Protein AF-A0A7Y7M8L1-F1 (afdb_monomer_lite)

Foldseek 3Di:
DDDDPDPVSVVLVVVLVVVLVVLLVCLVVLDKDKDWDQSVDQDEPPDPSVVSSVVSHHKDWPQHPHWDPELNIDGDRTTIMIGHCNVVFFDPPFWDWAYDPNPDVVVVVVDDSGTDIDTGGDDD

InterPro domains:
  IPR005135 Endonuclease/exonuclease/phosphatase [PF03372] (4-114)
  IPR036691 Endonuclease/exonuclease/phosphatase superfamily [G3DSA:3.60.10.10] (3-124)
  IPR036691 Endonuclease/exonuclease/phosphatase superfamily [SSF56219] (12-122)

Organism: NCBI:txid1216886

Radius of gyration: 15.9 Å; chains: 1; bounding box: 41×31×44 Å

Secondary structure (DSSP, 8-state):
-----SHHHHHHHHHHHHHHHHHHHHHHHT--EEEEEE-SS---TT-HHHHHHHHHS-EEETTTT-EE-GGG-EE--EEEEEEGGGGGGBPTT--EE----TT-HHHHTTS-SSPPEE--B---

Structure (mmCIF, N/CA/C/O backbone):
data_AF-A0A7Y7M8L1-F1
#
_entry.id   AF-A0A7Y7M8L1-F1
#
loop_
_atom_site.group_PDB
_atom_site.id
_atom_site.type_symbol
_atom_site.label_atom_id
_atom_site.label_alt_id
_atom_site.label_comp_id
_atom_site.label_asym_id
_atom_site.label_entity_id
_atom_site.label_seq_id
_atom_site.pdbx_PDB_ins_code
_atom_site.Cartn_x
_atom_site.Cartn_y
_atom_site.Cartn_z
_atom_site.occupancy
_atom_site.B_iso_or_equiv
_atom_site.auth_seq_id
_atom_site.auth_comp_id
_atom_site.auth_asym_id
_atom_site.auth_atom_id
_atom_site.pdbx_PDB_model_num
ATOM 1 N N . PRO A 1 1 ? 12.918 7.344 11.470 1.00 52.69 1 PRO A N 1
ATOM 2 C CA . PRO A 1 1 ? 14.024 7.210 10.483 1.00 52.69 1 PRO A CA 1
ATOM 3 C C . PRO A 1 1 ? 14.995 8.405 10.559 1.00 52.69 1 PRO A C 1
ATOM 5 O O . PRO A 1 1 ? 14.520 9.525 10.736 1.00 52.69 1 PRO A O 1
ATOM 8 N N . PRO A 1 2 ? 16.322 8.195 10.461 1.00 57.44 2 PRO A N 1
ATOM 9 C CA . PRO A 1 2 ? 17.292 9.293 10.428 1.00 57.44 2 PRO A CA 1
ATOM 10 C C . PRO A 1 2 ? 17.083 10.185 9.192 1.00 57.44 2 PRO A C 1
ATOM 12 O O . PRO A 1 2 ? 16.559 9.739 8.169 1.00 57.44 2 PRO A O 1
ATOM 15 N N . ALA A 1 3 ? 17.456 11.461 9.300 1.00 63.41 3 ALA A N 1
ATOM 16 C CA . ALA A 1 3 ? 17.255 12.443 8.240 1.00 63.41 3 ALA A CA 1
ATOM 17 C C . ALA A 1 3 ? 18.265 12.235 7.099 1.00 63.41 3 ALA A C 1
ATOM 19 O O . ALA A 1 3 ? 19.397 12.705 7.163 1.00 63.41 3 ALA A O 1
ATOM 20 N N . ASP A 1 4 ? 17.841 11.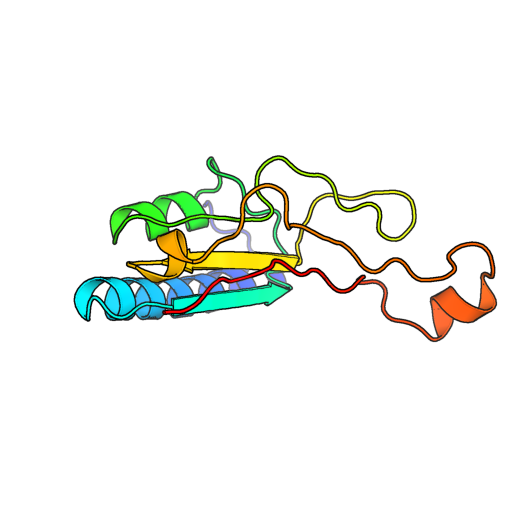542 6.044 1.00 73.38 4 ASP A N 1
ATOM 21 C CA . ASP A 1 4 ? 18.592 11.461 4.793 1.00 73.38 4 ASP A CA 1
ATOM 22 C C . ASP A 1 4 ? 18.469 12.791 4.016 1.00 73.38 4 ASP A C 1
ATOM 24 O O . ASP A 1 4 ? 17.347 13.269 3.788 1.00 73.38 4 ASP A O 1
ATOM 28 N N . PRO A 1 5 ? 19.589 13.423 3.616 1.00 76.88 5 PRO A N 1
ATOM 29 C CA . PRO A 1 5 ? 19.570 14.728 2.969 1.00 76.88 5 PRO A CA 1
ATOM 30 C C . PRO A 1 5 ? 19.041 14.695 1.529 1.00 76.88 5 PRO A C 1
ATOM 32 O O . PRO A 1 5 ? 18.732 15.764 0.994 1.00 76.88 5 PRO A O 1
ATOM 35 N N . ARG A 1 6 ? 18.916 13.525 0.886 1.00 89.44 6 ARG A N 1
ATOM 36 C CA . ARG A 1 6 ? 18.473 13.417 -0.512 1.00 89.44 6 ARG A CA 1
ATOM 37 C C . ARG A 1 6 ? 17.064 14.004 -0.702 1.00 89.44 6 ARG A C 1
ATOM 39 O O . ARG A 1 6 ? 16.170 13.714 0.097 1.00 89.44 6 ARG A O 1
ATOM 46 N N . PRO A 1 7 ? 16.812 14.798 -1.766 1.00 90.69 7 PRO A N 1
ATOM 47 C CA . PRO A 1 7 ? 15.509 15.427 -1.996 1.00 90.69 7 PRO A CA 1
ATOM 48 C C . PRO A 1 7 ? 14.332 14.447 -1.980 1.00 90.69 7 PRO A C 1
ATOM 50 O O . PRO A 1 7 ? 13.340 14.718 -1.309 1.00 90.69 7 PRO A O 1
ATOM 53 N N . ALA A 1 8 ? 14.476 13.288 -2.630 1.00 90.25 8 ALA A N 1
ATOM 54 C CA . ALA A 1 8 ? 13.448 12.247 -2.663 1.00 90.25 8 ALA A CA 1
ATOM 55 C C . ALA A 1 8 ? 13.093 11.726 -1.261 1.00 90.25 8 ALA A C 1
ATOM 57 O O . ALA A 1 8 ? 11.919 11.631 -0.919 1.00 90.25 8 ALA A O 1
ATOM 58 N N . CYS A 1 9 ? 14.087 11.487 -0.398 1.00 90.50 9 CYS A N 1
ATOM 59 C CA . CYS A 1 9 ? 13.849 11.046 0.978 1.00 90.50 9 CYS A CA 1
ATOM 60 C C . CYS A 1 9 ? 13.119 12.112 1.810 1.00 90.50 9 CYS A C 1
ATOM 62 O O . CYS A 1 9 ? 12.282 11.785 2.654 1.00 90.50 9 CYS A O 1
ATOM 64 N N . ARG A 1 10 ? 13.393 13.401 1.565 1.00 92.56 10 ARG A N 1
ATOM 65 C CA . ARG A 1 10 ? 12.649 14.497 2.206 1.00 92.56 10 ARG A CA 1
ATOM 66 C C . ARG A 1 10 ? 11.200 14.557 1.728 1.00 92.56 10 ARG A C 1
ATOM 68 O O . ARG A 1 10 ? 10.326 14.774 2.563 1.00 92.56 10 ARG A O 1
ATOM 75 N N . THR A 1 11 ? 10.957 14.373 0.431 1.00 94.94 11 THR A N 1
ATOM 76 C CA . THR A 1 11 ? 9.605 14.312 -0.143 1.00 94.94 11 THR A CA 1
ATOM 77 C C . THR A 1 11 ? 8.825 13.136 0.433 1.00 94.94 11 THR A C 1
ATOM 79 O O . THR A 1 11 ? 7.758 13.362 0.997 1.00 94.94 11 THR A O 1
ATOM 82 N N . LEU A 1 12 ? 9.409 11.933 0.423 1.00 94.81 12 LEU A N 1
ATOM 83 C CA . LEU A 1 12 ? 8.805 10.728 0.992 1.00 94.81 12 LEU A CA 1
ATOM 84 C C . LEU A 1 12 ? 8.395 10.950 2.448 1.00 94.81 12 LEU A C 1
ATOM 86 O O . LEU A 1 12 ? 7.258 10.705 2.821 1.00 94.81 12 LEU A O 1
ATOM 90 N N . ARG A 1 13 ? 9.288 11.497 3.278 1.00 94.75 13 ARG A N 1
ATOM 91 C CA . ARG A 1 13 ? 8.976 11.775 4.686 1.00 94.75 13 ARG A CA 1
ATOM 92 C C . ARG A 1 13 ? 7.804 12.744 4.861 1.00 94.75 13 ARG A C 1
ATOM 94 O O . ARG A 1 13 ? 7.019 12.555 5.781 1.00 94.75 13 ARG A O 1
ATOM 101 N N . ARG A 1 14 ? 7.697 13.776 4.018 1.00 96.25 14 ARG A N 1
ATOM 102 C CA . ARG A 1 14 ? 6.564 14.717 4.057 1.00 96.25 14 ARG A CA 1
ATOM 103 C C . ARG A 1 14 ? 5.264 14.030 3.651 1.00 96.25 14 ARG A C 1
ATOM 105 O O . ARG A 1 14 ? 4.258 14.237 4.311 1.00 96.25 14 ARG A O 1
ATOM 112 N N . GLN A 1 15 ? 5.299 13.195 2.615 1.00 97.44 15 GLN A N 1
ATOM 113 C CA . GLN A 1 15 ? 4.141 12.410 2.181 1.00 97.44 15 GLN A CA 1
ATOM 114 C C . GLN A 1 15 ? 3.692 11.429 3.271 1.00 97.44 15 GLN A C 1
ATOM 116 O O . GLN A 1 15 ? 2.512 11.380 3.591 1.00 97.44 15 GLN A O 1
ATOM 121 N N . MET A 1 16 ? 4.632 10.717 3.902 1.00 97.19 16 MET A N 1
ATOM 122 C CA . MET A 1 16 ? 4.324 9.778 4.985 1.00 97.19 16 MET A CA 1
ATOM 123 C C . MET A 1 16 ? 3.718 10.469 6.209 1.00 97.19 16 MET A C 1
ATOM 125 O O . MET A 1 16 ? 2.851 9.881 6.834 1.00 97.19 16 MET A O 1
ATOM 129 N N . ALA A 1 17 ? 4.125 11.704 6.525 1.00 96.94 17 ALA A N 1
ATOM 130 C CA . ALA A 1 17 ? 3.506 12.483 7.602 1.00 96.94 17 ALA A CA 1
ATOM 131 C C . ALA A 1 17 ? 2.050 12.867 7.280 1.00 96.94 17 ALA A C 1
ATOM 133 O O . ALA A 1 17 ? 1.188 12.770 8.138 1.00 96.94 17 ALA A O 1
ATOM 134 N N . VAL A 1 18 ? 1.749 13.227 6.027 1.00 98.19 18 VAL A N 1
ATOM 135 C CA . VAL A 1 18 ? 0.358 13.483 5.606 1.00 98.19 18 VAL A CA 1
ATOM 136 C C . VAL A 1 18 ? -0.497 12.215 5.715 1.00 98.19 18 VAL A C 1
ATOM 138 O O . VAL A 1 18 ? -1.659 12.287 6.105 1.00 98.19 18 VAL A O 1
ATOM 141 N N . LEU A 1 19 ? 0.068 11.052 5.369 1.00 98.06 19 LEU A N 1
ATOM 142 C CA . LEU A 1 19 ? -0.625 9.771 5.517 1.00 98.06 19 LEU A CA 1
ATOM 143 C C . LEU A 1 19 ? -0.816 9.377 6.986 1.00 98.06 19 LEU A C 1
ATOM 145 O O . LEU A 1 19 ? -1.866 8.839 7.304 1.00 98.06 19 LEU A O 1
ATOM 149 N N . ASP A 1 20 ? 0.158 9.661 7.853 1.00 98.00 20 ASP A N 1
ATOM 150 C CA . ASP A 1 20 ? 0.088 9.460 9.309 1.00 98.00 20 ASP A CA 1
ATOM 151 C C . ASP A 1 20 ? -1.114 10.211 9.899 1.00 98.00 20 ASP A C 1
ATOM 153 O O . ASP A 1 20 ? -2.038 9.584 10.412 1.00 98.00 20 ASP A O 1
ATOM 157 N N . ASP A 1 21 ? -1.182 11.528 9.670 1.00 98.00 21 ASP A N 1
ATOM 158 C CA . ASP A 1 21 ? -2.291 12.371 10.132 1.00 98.00 21 ASP A CA 1
ATOM 159 C C . ASP A 1 21 ? -3.650 11.884 9.594 1.00 98.00 21 ASP A C 1
ATOM 161 O O . ASP A 1 21 ? -4.651 11.841 10.315 1.00 98.00 21 ASP A O 1
ATOM 165 N N . TRP A 1 22 ? -3.702 11.501 8.312 1.00 98.19 22 TRP A N 1
ATOM 166 C CA . TRP A 1 22 ? -4.935 11.009 7.700 1.00 98.19 22 TRP A CA 1
ATOM 167 C C . TRP A 1 22 ? -5.362 9.653 8.272 1.00 98.19 22 TRP A C 1
ATOM 169 O O . TRP A 1 22 ? -6.545 9.461 8.545 1.00 98.19 22 TRP A O 1
ATOM 179 N N . ILE A 1 23 ? -4.428 8.717 8.470 1.00 98.25 23 ILE A N 1
ATOM 180 C CA . ILE A 1 23 ? -4.711 7.400 9.054 1.00 98.25 23 ILE A CA 1
ATOM 181 C C . ILE A 1 23 ? -5.224 7.567 10.481 1.00 98.25 23 ILE A C 1
ATOM 183 O O . ILE A 1 23 ? -6.268 6.993 10.791 1.00 98.25 23 ILE A O 1
ATOM 187 N N . ALA A 1 24 ? -4.556 8.377 11.307 1.00 98.00 24 ALA A N 1
ATOM 188 C CA . ALA A 1 24 ? -4.984 8.658 12.673 1.00 98.00 24 ALA A CA 1
ATOM 189 C C . ALA A 1 24 ? -6.423 9.192 12.707 1.00 98.00 24 ALA A C 1
ATOM 191 O O . ALA A 1 24 ? -7.278 8.634 13.393 1.00 98.00 24 ALA A O 1
ATOM 192 N N . GLN A 1 25 ? -6.739 10.173 11.852 1.00 98.19 25 GLN A N 1
ATOM 193 C CA . GLN A 1 25 ? -8.104 10.686 11.724 1.00 98.19 25 GLN A CA 1
ATOM 194 C C . GLN A 1 25 ? -9.115 9.584 11.367 1.00 98.19 25 GLN A C 1
ATOM 196 O O . GLN A 1 25 ? -10.191 9.522 11.960 1.00 98.19 25 GLN A O 1
ATOM 201 N N . ARG A 1 26 ? -8.811 8.704 10.401 1.00 98.12 26 ARG A N 1
ATOM 202 C CA . ARG A 1 26 ? -9.747 7.631 10.014 1.00 98.12 26 ARG A CA 1
ATOM 203 C C . ARG A 1 26 ? -9.920 6.589 11.107 1.00 98.12 26 ARG A C 1
ATOM 205 O O . ARG A 1 26 ? -11.024 6.063 11.250 1.00 98.12 26 ARG A O 1
ATOM 212 N N . GLN A 1 27 ? -8.860 6.277 11.851 1.00 97.62 27 GLN A N 1
ATOM 213 C CA . GLN A 1 27 ? -8.933 5.394 13.014 1.00 97.62 27 GLN A CA 1
ATOM 214 C C . GLN A 1 27 ? -9.864 5.996 14.076 1.00 97.62 27 GLN A C 1
ATOM 216 O O . GLN A 1 27 ? -10.808 5.321 14.485 1.00 97.62 27 GLN A O 1
ATOM 221 N N . ASP A 1 28 ? -9.695 7.278 14.411 1.00 97.81 28 ASP A N 1
ATOM 222 C CA . ASP A 1 28 ? -10.539 7.996 15.378 1.00 97.81 28 ASP A CA 1
ATOM 223 C C . ASP A 1 28 ? -12.014 8.074 14.948 1.00 97.81 28 ASP A C 1
ATOM 225 O O . ASP A 1 28 ? -12.922 7.918 15.767 1.00 97.81 28 ASP A O 1
ATOM 229 N N . GLU A 1 29 ? -12.279 8.268 13.653 1.00 97.81 29 GLU A N 1
ATOM 230 C CA . GLU A 1 29 ? -13.637 8.257 13.088 1.00 97.81 29 GLU A CA 1
ATOM 231 C C . GLU A 1 29 ? -14.305 6.868 13.153 1.00 97.81 29 GLU A C 1
ATOM 233 O O . GLU A 1 29 ? -15.527 6.756 13.020 1.00 97.81 29 GLU A O 1
ATOM 238 N N . GLY A 1 30 ? -13.527 5.792 13.313 1.00 96.75 30 GLY A N 1
ATOM 239 C CA . GLY A 1 30 ? -14.016 4.410 13.344 1.00 96.75 30 GLY A CA 1
ATOM 240 C C . GLY A 1 30 ? -14.587 3.901 12.011 1.00 96.75 30 GLY A C 1
ATOM 241 O O . GLY A 1 30 ? -15.179 2.816 11.955 1.00 96.75 30 GLY A O 1
ATOM 242 N N . VAL A 1 31 ? -14.426 4.657 10.921 1.00 93.94 31 VAL A N 1
ATOM 243 C CA . VAL A 1 31 ? -14.951 4.305 9.594 1.00 93.94 31 VAL A CA 1
ATOM 244 C C . VAL A 1 31 ? -14.047 3.287 8.893 1.00 93.94 31 VAL A C 1
ATOM 246 O O . VAL A 1 31 ? -12.823 3.398 8.966 1.00 93.94 31 VAL A O 1
ATOM 249 N N . PRO A 1 32 ? -14.595 2.279 8.191 1.00 97.25 32 PRO A N 1
ATOM 250 C CA . PRO A 1 32 ? -13.778 1.363 7.402 1.00 97.25 32 PRO A CA 1
ATOM 251 C C . PRO A 1 32 ? -13.069 2.121 6.274 1.00 97.25 32 PRO A C 1
ATOM 253 O O . PRO A 1 32 ? -13.693 2.916 5.571 1.00 97.25 32 PRO A O 1
ATOM 256 N N . PHE A 1 33 ? -11.780 1.850 6.070 1.00 98.00 33 PHE A N 1
ATOM 257 C CA . PHE A 1 33 ? -11.019 2.471 4.989 1.00 98.00 33 PHE A CA 1
ATOM 258 C C . PHE A 1 33 ? -10.012 1.516 4.353 1.00 98.00 33 PHE A C 1
ATOM 260 O O . PHE A 1 33 ? -9.560 0.541 4.962 1.00 98.00 33 PHE A O 1
ATOM 267 N N . VAL A 1 34 ? -9.657 1.845 3.112 1.00 97.81 34 VAL A N 1
ATOM 268 C CA . VAL A 1 34 ? -8.575 1.231 2.345 1.00 97.81 34 VAL A CA 1
ATOM 269 C C . VAL A 1 34 ? -7.674 2.352 1.844 1.00 97.81 34 VAL A C 1
ATOM 271 O O . VAL A 1 34 ? -8.164 3.342 1.303 1.00 97.81 34 VAL A O 1
ATOM 274 N N . LEU A 1 35 ? -6.368 2.188 2.017 1.00 97.81 35 LEU A N 1
ATOM 275 C CA . LEU A 1 35 ? -5.340 3.053 1.450 1.00 97.81 35 LEU A CA 1
ATOM 276 C C . LEU A 1 35 ? -4.490 2.213 0.495 1.00 97.81 35 LEU A C 1
ATOM 278 O O . LEU A 1 35 ? -4.013 1.145 0.876 1.00 97.81 35 LEU A O 1
ATOM 282 N N . MET A 1 36 ? -4.312 2.668 -0.745 1.00 97.69 36 MET A N 1
ATOM 283 C CA . MET A 1 36 ? -3.576 1.911 -1.757 1.00 97.69 36 MET A CA 1
ATOM 284 C C . MET A 1 36 ?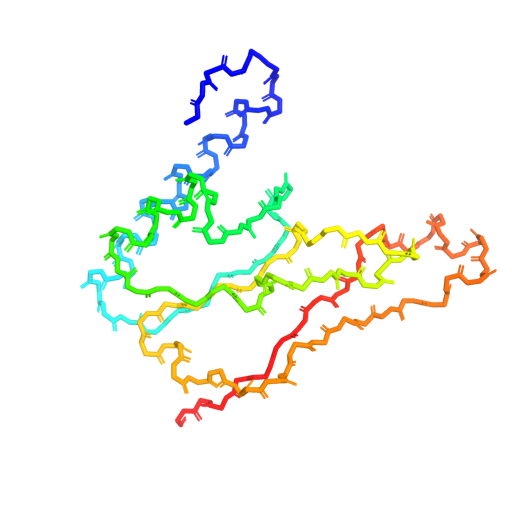 -2.841 2.803 -2.751 1.00 97.69 36 MET A C 1
ATOM 286 O O . MET A 1 36 ? -3.271 3.925 -3.013 1.00 97.69 36 MET A O 1
ATOM 290 N N . GLY A 1 37 ? -1.766 2.274 -3.329 1.00 97.12 37 GLY A N 1
ATOM 291 C CA . GLY A 1 37 ? -0.978 2.939 -4.366 1.00 97.12 37 GLY A CA 1
ATOM 292 C C . GLY A 1 37 ? 0.498 2.571 -4.286 1.00 97.12 37 GLY A C 1
ATOM 293 O O . GLY A 1 37 ? 0.870 1.707 -3.495 1.00 97.12 37 GLY A O 1
ATOM 294 N N . ASP A 1 38 ? 1.315 3.254 -5.085 1.00 96.81 38 ASP A N 1
ATOM 295 C CA . ASP A 1 38 ? 2.776 3.197 -5.021 1.00 96.81 38 ASP A CA 1
ATOM 296 C C . ASP A 1 38 ? 3.292 4.094 -3.884 1.00 96.81 38 ASP A C 1
ATOM 298 O O . ASP A 1 38 ? 3.196 5.322 -3.933 1.00 96.81 38 ASP A O 1
ATOM 302 N N . PHE A 1 39 ? 3.840 3.477 -2.840 1.00 96.62 39 PHE A N 1
ATOM 303 C CA . PHE A 1 39 ? 4.453 4.173 -1.707 1.00 96.62 39 PHE A CA 1
ATOM 304 C C . PHE A 1 39 ? 5.937 4.459 -1.943 1.00 96.62 39 PHE A C 1
ATOM 306 O O . PHE A 1 39 ? 6.562 5.131 -1.117 1.00 96.62 39 PHE A O 1
ATOM 313 N N . ASN A 1 40 ? 6.515 3.923 -3.024 1.00 94.38 40 ASN A N 1
ATOM 314 C CA . ASN A 1 40 ? 7.932 3.997 -3.360 1.00 94.38 40 ASN A CA 1
ATOM 315 C C . ASN A 1 40 ? 8.837 3.603 -2.172 1.00 94.38 40 ASN A C 1
ATOM 317 O O . ASN A 1 40 ? 9.879 4.202 -1.882 1.00 94.38 40 ASN A O 1
ATOM 321 N N . ARG A 1 41 ? 8.359 2.623 -1.398 1.00 94.12 41 ARG A N 1
ATOM 322 C CA . ARG A 1 41 ? 8.961 2.118 -0.168 1.00 94.12 41 ARG A CA 1
ATOM 323 C C . ARG A 1 41 ? 8.413 0.730 0.106 1.00 94.12 41 ARG A C 1
ATOM 325 O O . ARG A 1 41 ? 7.206 0.581 0.149 1.00 94.12 41 ARG A O 1
ATOM 332 N N . ASP A 1 42 ? 9.298 -0.217 0.397 1.00 93.25 42 ASP A N 1
ATOM 333 C CA . ASP A 1 42 ? 8.919 -1.528 0.928 1.00 93.25 42 ASP A CA 1
ATOM 334 C C . ASP A 1 42 ? 8.382 -1.385 2.360 1.00 93.25 42 ASP A C 1
ATOM 336 O O . ASP A 1 42 ? 9.140 -1.263 3.332 1.00 93.25 42 ASP A O 1
ATOM 340 N N . LEU A 1 43 ? 7.057 -1.319 2.485 1.00 94.81 43 LEU A N 1
ATOM 341 C CA . LEU A 1 43 ? 6.377 -1.373 3.768 1.00 94.81 43 LEU A CA 1
ATOM 342 C C . LEU A 1 43 ? 6.343 -2.817 4.266 1.00 94.81 43 LEU A C 1
ATOM 344 O O . LEU A 1 43 ? 5.839 -3.734 3.621 1.00 94.81 43 LEU A O 1
ATOM 348 N N . THR A 1 44 ? 6.817 -3.001 5.494 1.00 94.31 44 T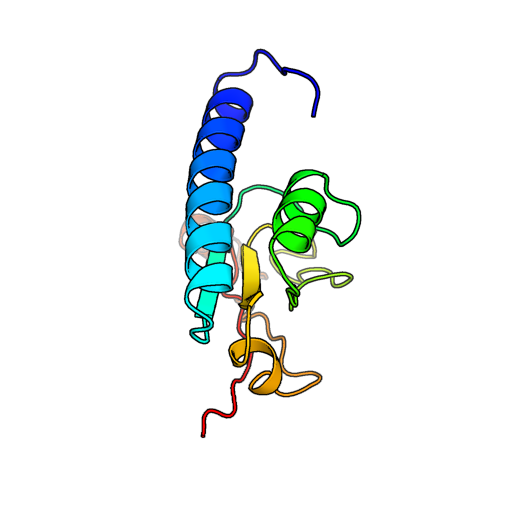HR A N 1
ATOM 349 C CA . THR A 1 44 ? 6.801 -4.283 6.199 1.00 94.31 44 THR A CA 1
ATOM 350 C C . THR A 1 44 ? 6.255 -4.086 7.611 1.00 94.31 44 THR A C 1
ATOM 352 O O . THR A 1 44 ? 6.288 -2.968 8.128 1.00 94.31 44 THR A O 1
ATOM 355 N N . PRO A 1 45 ? 5.858 -5.155 8.323 1.00 93.69 45 PRO A N 1
ATOM 356 C CA . PRO A 1 45 ? 5.469 -5.053 9.732 1.00 93.69 45 PRO A CA 1
ATOM 357 C C . PRO A 1 45 ? 6.540 -4.444 10.659 1.00 93.69 45 PRO A C 1
ATOM 359 O O . PRO A 1 45 ? 6.243 -4.058 11.784 1.00 93.69 45 PRO A O 1
ATOM 362 N N . ARG A 1 46 ? 7.807 -4.375 10.222 1.00 94.06 46 ARG A N 1
ATOM 363 C CA . ARG A 1 46 ? 8.910 -3.773 10.993 1.00 94.06 46 ARG A CA 1
ATOM 364 C C . ARG A 1 46 ? 9.270 -2.365 10.522 1.00 94.06 46 ARG A C 1
ATOM 366 O O . ARG A 1 46 ? 10.079 -1.699 11.182 1.00 94.06 46 ARG A O 1
ATOM 373 N N . ASP A 1 47 ? 8.691 -1.921 9.411 1.00 95.25 47 ASP A N 1
ATOM 374 C CA . ASP A 1 47 ? 8.924 -0.604 8.844 1.00 95.25 47 ASP A CA 1
ATOM 375 C C . ASP A 1 47 ? 8.549 0.493 9.854 1.00 95.25 47 ASP A C 1
ATOM 377 O O . ASP A 1 47 ? 7.498 0.399 10.487 1.00 95.25 47 ASP A O 1
ATOM 381 N N . PRO A 1 48 ? 9.395 1.516 10.073 1.00 95.62 48 PRO A N 1
ATOM 382 C CA . PRO A 1 48 ? 9.109 2.547 11.062 1.00 95.62 48 PRO A CA 1
ATOM 383 C C . PRO A 1 48 ? 7.861 3.385 10.757 1.00 95.62 48 PRO A C 1
ATOM 385 O O . PRO A 1 48 ? 7.236 3.822 11.714 1.00 95.62 48 PRO A O 1
ATOM 388 N N . TYR A 1 49 ? 7.497 3.618 9.488 1.00 96.44 49 TYR A N 1
ATOM 389 C CA . TYR A 1 49 ? 6.261 4.344 9.169 1.00 96.44 49 TYR A CA 1
ATOM 390 C C . TYR A 1 49 ? 5.048 3.460 9.422 1.00 96.44 49 TYR A C 1
ATOM 392 O O . TYR A 1 49 ? 4.137 3.867 10.131 1.00 96.44 49 TYR A O 1
ATOM 400 N N . PHE A 1 50 ? 5.085 2.211 8.954 1.00 97.00 50 PHE A N 1
ATOM 401 C CA . PHE A 1 50 ? 3.988 1.280 9.213 1.00 97.00 50 PHE A CA 1
ATOM 402 C C . PHE A 1 50 ? 3.776 1.026 10.715 1.00 97.00 50 PHE A C 1
ATOM 404 O O . PHE A 1 50 ? 2.641 0.994 11.180 1.00 97.00 50 PHE A O 1
ATOM 411 N N . ARG A 1 51 ? 4.857 0.905 11.500 1.00 96.50 51 ARG A N 1
ATOM 412 C CA . ARG A 1 51 ? 4.767 0.773 12.964 1.00 96.50 51 ARG A CA 1
ATOM 413 C C . ARG A 1 51 ? 4.196 2.011 13.652 1.00 96.50 51 ARG A C 1
ATOM 415 O O . ARG A 1 51 ? 3.539 1.841 14.672 1.00 96.50 51 ARG A O 1
ATOM 422 N N . ALA A 1 52 ? 4.457 3.210 13.131 1.00 96.50 52 ALA A N 1
ATOM 423 C CA . ALA A 1 52 ? 3.846 4.435 13.645 1.00 96.50 52 ALA A CA 1
ATOM 424 C C . ALA A 1 52 ? 2.329 4.409 13.415 1.00 96.50 52 ALA A C 1
ATOM 426 O O . ALA A 1 52 ? 1.583 4.475 14.383 1.00 96.50 52 ALA A O 1
ATOM 427 N N . TRP A 1 53 ? 1.892 4.122 12.184 1.00 97.56 53 TRP A N 1
ATOM 428 C CA . TRP A 1 53 ? 0.469 4.019 11.832 1.00 97.56 53 TRP A CA 1
ATOM 429 C C . TRP A 1 53 ? -0.285 2.938 12.615 1.00 97.56 53 TRP A C 1
ATOM 431 O O . TRP A 1 53 ? -1.470 3.076 12.907 1.00 97.56 53 TRP A O 1
ATOM 441 N N . GLN A 1 54 ? 0.385 1.834 12.963 1.00 95.81 54 GLN A N 1
ATOM 442 C CA . GLN A 1 54 ? -0.192 0.800 13.831 1.00 95.81 54 GLN A CA 1
ATOM 443 C C . GLN A 1 54 ? -0.380 1.257 15.286 1.00 95.81 54 GLN A C 1
ATOM 445 O O . GLN A 1 54 ? -1.120 0.611 16.029 1.00 95.81 54 GLN A O 1
ATOM 450 N N . GLY A 1 55 ? 0.292 2.333 15.700 1.00 95.00 55 GLY A N 1
ATOM 451 C CA . GLY A 1 55 ? 0.093 2.979 16.994 1.00 95.00 55 GLY A CA 1
ATOM 452 C C . GLY A 1 55 ? -1.256 3.692 17.104 1.00 95.00 55 GLY A C 1
ATOM 453 O O . GLY A 1 55 ? -1.829 3.698 18.190 1.00 95.00 55 GLY A O 1
ATOM 454 N N . ASP A 1 56 ? -1.788 4.204 15.990 1.00 94.56 56 ASP A N 1
ATOM 455 C CA . ASP A 1 56 ? -3.072 4.924 15.948 1.00 94.56 56 ASP A CA 1
ATOM 456 C C . ASP A 1 56 ? -4.279 3.980 15.899 1.00 94.56 56 ASP A C 1
ATOM 458 O O . ASP A 1 56 ? -5.410 4.351 16.197 1.00 94.56 56 ASP A O 1
ATOM 462 N N . GLY A 1 57 ? -4.053 2.726 15.514 1.00 95.62 57 GLY A N 1
ATOM 463 C CA . GLY A 1 57 ? -5.089 1.710 15.474 1.00 95.62 57 GLY A CA 1
ATOM 464 C C . GLY A 1 57 ? -4.680 0.499 14.650 1.00 95.62 57 GLY A C 1
ATOM 465 O O . GLY A 1 57 ? -3.649 0.487 13.972 1.00 95.62 57 GLY A O 1
ATOM 466 N N . PRO A 1 58 ? -5.481 -0.573 14.683 1.00 96.00 58 PRO A N 1
ATOM 467 C CA . PRO A 1 58 ? -5.091 -1.802 14.033 1.00 96.00 58 PRO A CA 1
ATOM 468 C C . PRO A 1 58 ? -5.209 -1.668 12.506 1.00 96.00 58 PRO A C 1
ATOM 470 O O . PRO A 1 58 ? -6.215 -1.196 11.971 1.00 96.00 58 PRO A O 1
ATOM 473 N N . LEU A 1 59 ? -4.173 -2.131 11.807 1.00 97.88 59 LEU A N 1
ATOM 474 C CA . LEU A 1 59 ? -4.046 -2.099 10.350 1.00 97.88 59 LEU A CA 1
ATOM 475 C C . LEU A 1 59 ? -3.687 -3.481 9.810 1.00 97.88 59 LEU A C 1
ATOM 477 O O . LEU A 1 59 ? -2.926 -4.227 10.431 1.00 97.88 59 LEU A O 1
ATOM 481 N N . THR A 1 60 ? -4.189 -3.793 8.619 1.00 97.62 60 THR A N 1
ATOM 482 C CA . THR A 1 60 ? -3.775 -4.953 7.825 1.00 97.62 60 THR A CA 1
ATOM 483 C C . THR A 1 60 ? -3.034 -4.462 6.585 1.00 97.62 60 THR A C 1
ATOM 485 O O . THR A 1 60 ? -3.619 -3.759 5.767 1.00 97.62 60 THR A O 1
ATOM 488 N N . LEU A 1 61 ? -1.768 -4.853 6.422 1.00 97.44 61 LEU A N 1
ATOM 489 C CA . LEU A 1 61 ? -1.000 -4.639 5.193 1.00 97.44 61 LEU A CA 1
ATOM 490 C C . LEU A 1 61 ? -1.098 -5.896 4.327 1.00 97.44 61 LEU A C 1
ATOM 492 O O . LEU A 1 61 ? -0.440 -6.897 4.606 1.00 97.44 61 LEU A O 1
ATOM 496 N N . ALA A 1 62 ? -1.935 -5.862 3.294 1.00 96.56 62 ALA A N 1
ATOM 497 C CA . ALA A 1 62 ? -2.292 -7.056 2.528 1.00 96.56 62 ALA A CA 1
ATOM 498 C C . ALA A 1 62 ? -1.150 -7.599 1.652 1.00 96.56 62 ALA A C 1
ATOM 500 O O . ALA A 1 62 ? -1.174 -8.758 1.255 1.00 96.56 62 ALA A O 1
ATOM 501 N N . THR A 1 63 ? -0.143 -6.774 1.367 1.00 92.38 63 THR A N 1
ATOM 502 C CA . THR A 1 63 ? 1.058 -7.147 0.604 1.00 92.38 63 THR A CA 1
ATOM 503 C C . THR A 1 63 ? 2.229 -7.565 1.499 1.00 92.38 63 THR A C 1
ATOM 505 O O . THR A 1 63 ? 3.307 -7.871 0.995 1.00 92.38 63 THR A O 1
ATOM 508 N N . ALA A 1 64 ? 2.071 -7.515 2.828 1.00 88.62 64 ALA A N 1
ATOM 509 C CA . ALA A 1 64 ? 3.154 -7.815 3.758 1.00 88.62 64 ALA A CA 1
ATOM 510 C C . ALA A 1 64 ? 3.671 -9.243 3.556 1.00 88.62 64 ALA A C 1
ATOM 512 O O . ALA A 1 64 ? 2.888 -10.170 3.358 1.00 88.62 64 ALA A O 1
ATOM 513 N N . LEU A 1 65 ? 4.988 -9.435 3.687 1.00 85.50 65 LEU A N 1
ATOM 514 C CA . LEU A 1 65 ? 5.648 -10.751 3.637 1.00 85.50 65 LEU A CA 1
ATOM 515 C C . LEU A 1 65 ? 5.527 -11.489 2.290 1.00 85.50 65 LEU A C 1
ATOM 517 O O . LEU A 1 65 ? 5.870 -12.665 2.214 1.00 85.50 65 LEU A O 1
ATOM 521 N N . HIS A 1 66 ? 5.053 -10.818 1.241 1.00 89.88 66 HIS A N 1
ATOM 522 C CA . HIS A 1 66 ? 4.969 -11.366 -0.109 1.00 89.88 66 HIS A CA 1
ATOM 523 C C . HIS A 1 66 ? 5.992 -10.672 -1.014 1.00 89.88 66 HIS A C 1
ATOM 525 O O . HIS A 1 66 ? 6.388 -9.535 -0.761 1.00 89.88 66 HIS A O 1
ATOM 531 N N . ALA A 1 67 ? 6.402 -11.352 -2.082 1.00 89.31 67 ALA A N 1
ATOM 532 C CA . ALA A 1 67 ? 7.185 -10.759 -3.161 1.00 89.31 67 ALA A CA 1
ATOM 533 C C . ALA A 1 67 ? 6.279 -10.498 -4.370 1.00 89.31 67 ALA A C 1
ATOM 535 O O . ALA A 1 67 ? 5.367 -11.279 -4.655 1.00 89.31 67 ALA A O 1
ATOM 536 N N . SER A 1 68 ? 6.536 -9.407 -5.084 1.00 90.88 68 SER A N 1
ATOM 537 C CA . SER A 1 68 ? 5.873 -9.110 -6.349 1.00 90.88 68 SER A CA 1
ATOM 538 C C . SER A 1 68 ? 6.515 -9.944 -7.458 1.00 90.88 68 SER A C 1
ATOM 540 O O . SER A 1 68 ? 7.734 -9.886 -7.591 1.00 90.88 68 SER A O 1
ATOM 542 N N . PRO A 1 69 ? 5.753 -10.685 -8.285 1.00 91.62 69 PRO A N 1
ATOM 543 C CA . PRO A 1 69 ? 6.280 -11.388 -9.458 1.00 91.62 69 PRO A CA 1
ATOM 544 C C . PRO A 1 69 ? 6.472 -10.461 -10.674 1.00 91.62 69 PRO A C 1
ATOM 546 O O . PRO A 1 69 ? 6.753 -10.930 -11.777 1.00 91.62 69 PRO A O 1
ATOM 549 N N . CYS A 1 70 ? 6.252 -9.154 -10.515 1.00 89.50 70 CYS A N 1
ATOM 550 C CA . CYS A 1 70 ? 6.385 -8.197 -11.603 1.00 89.50 70 CYS A CA 1
ATOM 551 C C . CYS A 1 70 ? 7.825 -8.145 -12.128 1.00 89.50 70 CYS A C 1
ATOM 553 O O . CYS A 1 70 ? 8.763 -8.127 -11.334 1.00 89.50 70 CYS A O 1
ATOM 555 N N . TRP A 1 71 ? 7.981 -8.132 -13.454 1.00 85.94 71 TRP A N 1
ATOM 556 C CA . TRP A 1 71 ? 9.265 -8.041 -14.160 1.00 85.94 71 TRP A CA 1
ATOM 557 C C . TRP A 1 71 ? 10.360 -8.966 -13.600 1.00 85.94 71 TRP A C 1
ATOM 559 O O . TRP A 1 71 ? 11.498 -8.555 -13.398 1.00 85.94 71 TRP A O 1
ATOM 569 N N . GLY A 1 72 ? 10.018 -10.230 -13.333 1.00 79.62 72 GLY A N 1
ATOM 570 C CA . GLY A 1 72 ? 10.968 -11.231 -12.832 1.00 79.62 72 GLY A CA 1
ATOM 571 C C . GLY A 1 72 ? 11.205 -11.234 -11.317 1.00 79.62 72 GLY A C 1
ATOM 572 O O . GLY A 1 72 ? 11.950 -12.088 -10.839 1.00 79.62 72 GLY A O 1
ATOM 573 N N . GLY A 1 73 ? 10.541 -10.362 -10.553 1.00 84.31 73 GLY A N 1
ATOM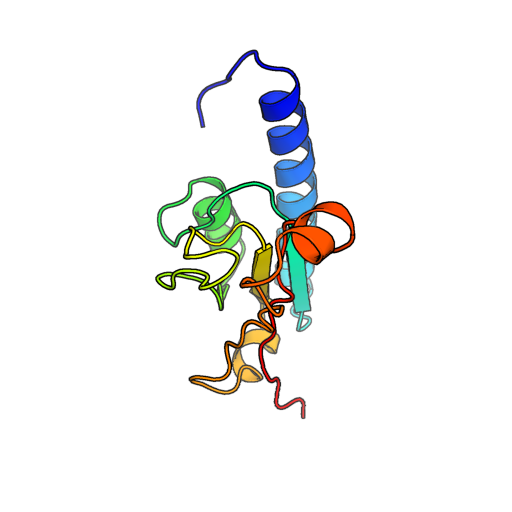 574 C CA . GLY A 1 73 ? 10.517 -10.426 -9.092 1.00 84.31 73 GLY A CA 1
ATOM 575 C C . GLY A 1 73 ? 11.082 -9.187 -8.393 1.00 84.31 73 GLY A C 1
ATOM 576 O O . GLY A 1 73 ? 12.189 -8.751 -8.694 1.00 84.31 73 GLY A O 1
ATOM 577 N N . ALA A 1 74 ? 10.359 -8.658 -7.402 1.00 84.25 74 ALA A N 1
ATOM 578 C CA . ALA A 1 74 ? 10.803 -7.551 -6.549 1.00 84.25 74 ALA A CA 1
ATOM 579 C C . ALA A 1 74 ? 10.073 -7.534 -5.191 1.00 84.25 74 ALA A C 1
ATOM 581 O O . ALA A 1 74 ? 9.107 -8.270 -4.970 1.00 84.25 74 ALA A O 1
ATOM 582 N N . TYR A 1 75 ? 10.507 -6.664 -4.276 1.00 89.06 75 TYR A N 1
ATOM 583 C CA . TYR A 1 75 ? 9.692 -6.286 -3.116 1.00 89.06 75 TYR A CA 1
ATOM 584 C C . TYR A 1 75 ? 8.494 -5.441 -3.568 1.00 89.06 75 TYR A C 1
ATOM 586 O O . TYR A 1 75 ? 8.576 -4.737 -4.575 1.00 89.06 75 TYR A O 1
ATOM 594 N N . PHE A 1 76 ? 7.382 -5.500 -2.834 1.00 93.81 76 PHE A N 1
ATOM 595 C CA . PHE A 1 76 ? 6.267 -4.589 -3.086 1.00 93.81 76 PHE A CA 1
ATOM 596 C C . PHE A 1 76 ? 6.649 -3.171 -2.667 1.00 93.81 76 PHE A C 1
ATOM 598 O O . PHE A 1 76 ? 7.123 -2.967 -1.556 1.00 93.81 76 PHE A O 1
ATOM 605 N N . ILE A 1 77 ? 6.401 -2.211 -3.551 1.00 94.69 77 ILE A N 1
ATOM 606 C CA . ILE A 1 77 ? 6.306 -0.782 -3.216 1.00 94.69 77 ILE A CA 1
ATOM 607 C C . ILE A 1 77 ? 4.885 -0.261 -3.457 1.00 94.69 77 ILE A C 1
ATOM 609 O O . ILE A 1 77 ? 4.462 0.707 -2.828 1.00 94.69 77 ILE A O 1
ATOM 613 N N . ASP A 1 78 ? 4.114 -0.970 -4.284 1.00 96.94 78 ASP A N 1
ATOM 614 C CA . ASP A 1 78 ? 2.665 -0.871 -4.361 1.00 96.94 78 ASP A CA 1
ATOM 615 C C . ASP A 1 78 ? 2.016 -1.651 -3.219 1.00 96.94 78 ASP A C 1
ATOM 617 O O . ASP A 1 78 ? 2.141 -2.877 -3.128 1.00 96.94 78 ASP A O 1
ATOM 621 N N . HIS A 1 79 ? 1.294 -0.951 -2.351 1.00 97.56 79 HIS A N 1
ATOM 622 C CA . HIS A 1 79 ? 0.692 -1.543 -1.164 1.00 97.56 79 HIS A CA 1
ATOM 623 C C . HIS A 1 79 ? -0.819 -1.356 -1.127 1.00 97.56 79 HIS A C 1
ATOM 625 O O . HIS A 1 79 ? -1.367 -0.399 -1.672 1.00 97.56 79 HIS A O 1
ATOM 631 N N . VAL A 1 80 ? -1.488 -2.277 -0.430 1.00 98.00 80 VAL A N 1
ATOM 632 C CA . VAL A 1 80 ? -2.897 -2.168 -0.042 1.00 98.00 80 VAL A CA 1
ATOM 633 C C . VAL A 1 80 ? -2.977 -2.329 1.473 1.00 98.00 80 VAL A C 1
ATOM 635 O O . VAL A 1 80 ? -2.627 -3.382 2.013 1.00 98.00 80 VAL A O 1
ATOM 638 N N . LEU A 1 81 ? -3.422 -1.278 2.155 1.00 97.88 81 LEU A N 1
ATOM 639 C CA . LEU A 1 81 ? -3.626 -1.221 3.596 1.00 97.88 81 LEU A CA 1
ATOM 640 C C . LEU A 1 81 ? -5.115 -1.107 3.896 1.00 97.88 81 LEU A C 1
ATOM 642 O O . LEU A 1 81 ? -5.839 -0.378 3.221 1.00 97.88 81 LEU A O 1
ATOM 646 N N . LEU A 1 82 ? -5.563 -1.801 4.936 1.00 98.44 82 LEU A N 1
ATOM 647 C CA . LEU A 1 82 ? -6.935 -1.748 5.422 1.00 98.44 82 LEU A CA 1
ATOM 648 C C . LEU A 1 82 ? -6.934 -1.376 6.900 1.00 98.44 82 LEU A C 1
ATOM 650 O O . LEU A 1 82 ? -6.154 -1.936 7.675 1.00 98.44 82 LEU A O 1
ATOM 654 N N . GLY A 1 83 ? -7.834 -0.479 7.292 1.00 98.06 83 GLY A N 1
ATOM 655 C CA . GLY A 1 83 ? -8.027 -0.070 8.682 1.00 98.06 83 GLY A CA 1
ATOM 656 C C . GLY A 1 83 ? -9.472 -0.209 9.144 1.00 98.06 83 GLY A C 1
ATOM 657 O O . GLY A 1 83 ? -10.386 -0.433 8.339 1.00 98.06 83 GLY A O 1
ATOM 658 N N . ASN A 1 84 ? -9.669 -0.114 10.462 1.00 97.31 84 ASN A N 1
ATOM 659 C CA . ASN A 1 84 ? -10.963 -0.323 11.117 1.00 97.31 84 ASN A CA 1
ATOM 660 C C . ASN A 1 84 ? -11.660 -1.613 10.634 1.00 97.31 84 ASN A C 1
ATOM 662 O O . ASN A 1 84 ? -11.004 -2.617 10.342 1.00 97.31 84 ASN A O 1
ATOM 666 N N . ARG A 1 85 ? -12.994 -1.592 10.517 1.00 96.50 85 ARG A N 1
ATOM 667 C CA . ARG A 1 85 ? -13.800 -2.708 9.992 1.00 96.50 85 ARG A CA 1
ATOM 668 C C . ARG A 1 85 ? -13.490 -3.070 8.540 1.00 96.50 85 ARG A C 1
ATOM 670 O O . ARG A 1 85 ? -13.853 -4.159 8.112 1.00 96.50 85 ARG A O 1
ATOM 677 N N . GLY A 1 86 ? -12.787 -2.214 7.793 1.00 97.50 86 GLY A N 1
ATOM 678 C CA . GLY A 1 86 ? -12.348 -2.533 6.432 1.00 97.50 86 GLY A CA 1
ATOM 679 C C . GLY A 1 86 ? -11.441 -3.765 6.401 1.00 97.50 86 GLY A C 1
ATOM 680 O O . GLY A 1 86 ? -11.450 -4.524 5.435 1.00 97.50 86 GLY A O 1
ATOM 681 N N . ARG A 1 87 ? -10.720 -4.019 7.500 1.00 97.69 87 ARG A N 1
ATOM 682 C CA . ARG A 1 87 ? -9.884 -5.212 7.689 1.00 97.69 87 ARG A CA 1
ATOM 683 C C . ARG A 1 87 ? -10.681 -6.511 7.624 1.00 97.69 87 ARG A C 1
ATOM 685 O O . ARG A 1 87 ? -10.184 -7.483 7.063 1.00 97.69 87 ARG A O 1
ATOM 692 N N . ASP A 1 88 ? -11.906 -6.510 8.140 1.00 97.38 88 ASP A N 1
ATOM 693 C CA . ASP A 1 88 ? -12.765 -7.698 8.205 1.00 97.38 88 ASP A CA 1
ATOM 694 C C . ASP A 1 88 ? -13.329 -8.075 6.827 1.00 97.38 88 ASP A C 1
ATOM 696 O O . ASP A 1 88 ? -13.806 -9.190 6.618 1.00 97.38 88 ASP A O 1
ATOM 700 N N . TRP A 1 89 ? -13.266 -7.153 5.864 1.00 97.75 89 TRP A N 1
ATOM 701 C CA . TRP A 1 89 ? -13.740 -7.383 4.502 1.00 97.75 89 TRP A CA 1
ATOM 702 C C . TRP A 1 89 ? -12.712 -8.117 3.648 1.00 97.75 89 TRP A C 1
ATOM 704 O O . TRP A 1 89 ? -13.071 -8.632 2.589 1.00 97.75 89 TRP A O 1
ATOM 714 N N . LEU A 1 90 ? -11.443 -8.170 4.063 1.00 98.00 90 LEU A N 1
ATOM 715 C CA . LEU A 1 90 ? -10.395 -8.811 3.279 1.00 98.00 90 LEU A CA 1
ATOM 716 C C . LEU A 1 90 ? -10.675 -10.311 3.138 1.00 98.00 90 LEU A C 1
ATOM 718 O O . LEU A 1 90 ? -10.683 -11.064 4.110 1.00 98.00 90 LEU A O 1
ATOM 722 N N . VAL A 1 91 ? -10.851 -10.768 1.899 1.00 98.19 91 VAL A N 1
ATOM 723 C CA . VAL A 1 91 ? -10.893 -12.200 1.606 1.00 98.19 91 VAL A CA 1
ATOM 724 C C . VAL A 1 91 ? -9.473 -12.746 1.732 1.00 98.19 91 VAL A C 1
ATOM 726 O O . VAL A 1 91 ? -8.562 -12.265 1.052 1.00 98.19 91 VAL A O 1
ATOM 729 N N . ALA A 1 92 ? -9.285 -13.749 2.591 1.00 95.56 92 ALA A N 1
ATOM 730 C CA . ALA A 1 92 ? -8.003 -14.433 2.752 1.00 95.56 92 ALA A CA 1
ATOM 731 C C . ALA A 1 92 ? -7.472 -14.958 1.404 1.00 95.56 92 ALA A C 1
ATOM 733 O O . ALA A 1 92 ? -8.251 -15.317 0.517 1.00 95.56 92 ALA A O 1
ATOM 734 N N . ASP A 1 93 ? -6.147 -14.957 1.244 1.00 95.31 93 ASP A N 1
ATOM 735 C CA . ASP A 1 93 ? -5.440 -15.457 0.055 1.00 95.31 93 ASP A CA 1
ATOM 736 C C . ASP A 1 93 ? -5.910 -14.844 -1.277 1.00 95.31 93 ASP A C 1
ATOM 738 O O . ASP A 1 93 ? -5.842 -15.471 -2.341 1.00 95.31 93 ASP A O 1
ATOM 742 N N . SER A 1 94 ? -6.395 -13.597 -1.240 1.00 97.44 94 SER A N 1
ATOM 743 C CA . SER A 1 94 ? -6.913 -12.883 -2.414 1.00 97.44 94 SER A CA 1
ATOM 744 C C . SER A 1 94 ? -5.934 -11.904 -3.062 1.00 97.44 94 SER A C 1
ATOM 746 O O . SER A 1 94 ? -6.282 -11.324 -4.090 1.00 97.44 94 SER A O 1
ATOM 748 N N . LEU A 1 95 ? -4.723 -11.743 -2.517 1.00 97.31 95 LEU A N 1
ATOM 749 C CA . LEU A 1 95 ? -3.678 -10.925 -3.133 1.00 97.31 95 LEU A CA 1
ATOM 750 C C . LEU A 1 95 ? -3.332 -11.470 -4.526 1.00 97.31 95 LEU A C 1
ATOM 752 O O . LEU A 1 95 ? -2.971 -12.639 -4.674 1.00 97.31 95 LEU A O 1
ATOM 756 N N . ARG A 1 96 ? -3.451 -10.637 -5.557 1.00 96.69 96 ARG A N 1
ATOM 757 C CA . ARG A 1 96 ? -3.100 -10.968 -6.943 1.00 96.69 96 ARG A CA 1
ATOM 758 C C . ARG A 1 96 ? -2.302 -9.832 -7.564 1.00 96.69 96 ARG A C 1
ATOM 760 O O . ARG A 1 96 ? -2.579 -8.663 -7.302 1.00 96.69 96 ARG A O 1
ATOM 767 N N . VAL A 1 97 ? -1.366 -10.197 -8.433 1.00 95.50 97 VAL A N 1
ATOM 768 C CA . VAL A 1 97 ? -0.615 -9.267 -9.279 1.00 95.50 97 VAL A CA 1
ATOM 769 C C . VAL A 1 97 ? -0.927 -9.599 -10.730 1.00 95.50 97 VAL A C 1
ATOM 771 O O . VAL A 1 97 ? -0.750 -10.743 -11.149 1.00 95.50 97 VAL A O 1
ATOM 774 N N . LEU A 1 98 ? -1.418 -8.618 -11.485 1.00 93.25 98 LEU A N 1
ATOM 775 C CA . LEU A 1 98 ? -1.612 -8.764 -12.923 1.00 93.25 98 LEU A CA 1
ATOM 776 C C . LEU A 1 98 ? -0.269 -8.532 -13.616 1.00 93.25 98 LEU A C 1
ATOM 778 O O . LEU A 1 98 ? 0.153 -7.394 -13.798 1.00 93.25 98 LEU A O 1
ATOM 782 N N . THR A 1 99 ? 0.419 -9.608 -13.980 1.00 90.56 99 THR A N 1
ATOM 783 C CA . THR A 1 99 ? 1.675 -9.519 -14.729 1.00 90.56 99 THR A CA 1
ATOM 784 C C . THR A 1 99 ? 1.406 -9.286 -16.211 1.00 90.56 99 THR A C 1
ATOM 786 O O . THR A 1 99 ? 0.538 -9.937 -16.793 1.00 90.56 99 THR A O 1
ATOM 789 N N . TYR A 1 100 ? 2.180 -8.399 -16.831 1.00 85.81 100 TYR A N 1
ATOM 790 C CA . TYR A 1 100 ? 2.196 -8.251 -18.286 1.00 85.81 100 TYR A CA 1
ATOM 791 C C . TYR A 1 100 ? 2.903 -9.431 -18.965 1.00 85.81 100 TYR A C 1
ATOM 793 O O . TYR A 1 100 ? 3.532 -10.251 -18.294 1.00 85.81 100 TYR A O 1
ATOM 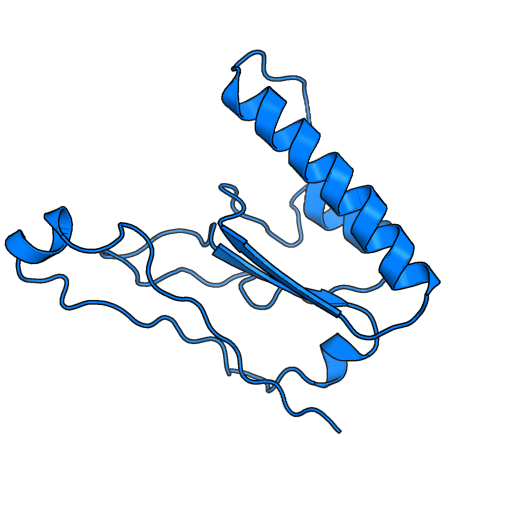801 N N . ASP A 1 101 ? 2.824 -9.508 -20.295 1.00 79.75 101 ASP A N 1
ATOM 802 C CA . ASP A 1 101 ? 3.707 -10.388 -21.058 1.00 79.75 101 ASP A CA 1
ATOM 803 C C . ASP A 1 101 ? 5.129 -9.812 -21.029 1.00 79.75 101 ASP A C 1
ATOM 805 O O . ASP A 1 101 ? 5.475 -8.890 -21.767 1.00 79.75 101 ASP A O 1
ATOM 809 N N . GLN A 1 102 ? 5.929 -10.323 -20.095 1.00 69.44 102 GLN A N 1
ATOM 810 C CA . GLN A 1 102 ? 7.275 -9.829 -19.807 1.00 69.44 102 GLN A CA 1
ATOM 811 C C . GLN A 1 102 ? 8.333 -10.385 -20.777 1.00 69.44 102 GLN A C 1
ATOM 813 O O . GLN A 1 102 ? 9.515 -10.094 -20.607 1.00 69.44 102 GLN A O 1
ATOM 818 N N . GLN A 1 103 ? 7.941 -11.208 -21.761 1.00 68.56 103 GLN A N 1
ATOM 819 C CA . GLN A 1 103 ? 8.880 -11.892 -22.658 1.00 68.56 103 GLN A CA 1
ATOM 820 C C . GLN A 1 103 ? 9.229 -11.081 -23.911 1.00 68.56 103 GLN A C 1
ATOM 822 O O . GLN A 1 103 ? 10.254 -11.358 -24.532 1.00 68.56 103 GLN A O 1
ATOM 827 N N . ASP A 1 104 ? 8.425 -10.075 -24.270 1.00 70.81 104 ASP A N 1
ATOM 828 C CA . ASP A 1 104 ? 8.702 -9.185 -25.400 1.00 70.81 104 ASP A CA 1
ATOM 829 C C . ASP A 1 104 ? 9.224 -7.814 -24.907 1.00 70.81 104 ASP A C 1
ATOM 831 O O . ASP A 1 104 ? 8.466 -7.014 -24.342 1.00 70.81 104 ASP A O 1
ATOM 835 N N . PRO A 1 105 ? 10.514 -7.498 -25.143 1.00 71.12 105 PRO A N 1
ATOM 836 C CA . PRO A 1 105 ? 11.128 -6.227 -24.758 1.00 71.12 105 PRO A CA 1
ATOM 837 C C . PRO A 1 105 ? 10.431 -4.987 -25.335 1.00 71.12 105 PRO A C 1
ATOM 839 O O . PRO A 1 105 ? 10.568 -3.897 -24.777 1.00 71.12 105 PRO A O 1
ATOM 842 N N . ALA A 1 106 ? 9.674 -5.121 -26.431 1.00 76.19 106 ALA A N 1
ATOM 843 C CA . ALA A 1 106 ? 8.920 -4.013 -27.012 1.00 76.19 106 ALA A CA 1
ATOM 844 C C . ALA A 1 106 ? 7.809 -3.506 -26.077 1.00 76.19 106 ALA A C 1
ATOM 846 O O . ALA A 1 106 ? 7.458 -2.322 -26.126 1.00 76.19 106 ALA A O 1
ATOM 847 N N . TRP A 1 107 ? 7.278 -4.368 -25.203 1.00 76.38 107 TRP A N 1
ATOM 848 C CA . TRP A 1 107 ? 6.280 -3.985 -24.206 1.00 76.38 107 TRP A CA 1
ATOM 849 C C . TRP A 1 107 ? 6.889 -3.306 -22.986 1.00 76.38 107 TRP A C 1
ATOM 851 O O . TRP A 1 107 ? 6.258 -2.403 -22.444 1.00 76.38 107 TRP A O 1
ATOM 861 N N . ALA A 1 108 ? 8.120 -3.647 -22.598 1.00 71.00 108 ALA A N 1
ATOM 862 C CA . ALA A 1 108 ? 8.788 -3.024 -21.452 1.00 71.00 108 ALA A CA 1
ATOM 863 C C . ALA A 1 108 ? 8.930 -1.496 -21.602 1.00 71.00 108 ALA A C 1
ATOM 865 O O . ALA A 1 108 ? 8.848 -0.768 -20.622 1.00 71.00 108 ALA A O 1
ATOM 866 N N . ALA A 1 109 ? 9.080 -0.992 -22.832 1.00 77.62 109 ALA A N 1
ATOM 867 C CA . ALA A 1 109 ? 9.146 0.446 -23.111 1.00 77.62 109 ALA A CA 1
ATOM 868 C C . ALA A 1 109 ? 7.769 1.133 -23.245 1.00 77.62 109 ALA A C 1
ATOM 870 O O . ALA A 1 109 ? 7.705 2.355 -23.372 1.00 77.62 109 ALA A O 1
ATOM 871 N N . ARG A 1 110 ? 6.673 0.366 -23.294 1.00 84.88 110 ARG A N 1
ATOM 872 C CA . ARG A 1 110 ? 5.307 0.867 -23.558 1.00 84.88 110 ARG A CA 1
ATOM 873 C C . ARG A 1 110 ? 4.354 0.684 -22.383 1.00 84.88 110 ARG A C 1
ATOM 875 O O . ARG A 1 110 ? 3.348 1.384 -22.309 1.00 84.88 110 ARG A O 1
ATOM 882 N N . LEU A 1 111 ? 4.637 -0.282 -21.521 1.00 87.56 111 LEU A N 1
ATOM 883 C CA . LEU A 1 111 ? 3.869 -0.590 -20.326 1.00 87.56 111 LEU A CA 1
ATOM 884 C C . LEU A 1 111 ? 4.529 0.040 -19.102 1.00 87.56 111 LEU A C 1
ATOM 886 O O . LEU A 1 111 ? 5.666 0.503 -19.155 1.00 87.56 111 LEU A O 1
ATOM 890 N N . SER A 1 112 ? 3.793 0.060 -17.995 1.00 90.50 112 SER A N 1
ATOM 891 C CA . SER A 1 112 ? 4.361 0.481 -16.721 1.00 90.50 112 SER A CA 1
ATOM 892 C C . SER A 1 112 ? 5.408 -0.528 -16.239 1.00 90.50 112 SER A C 1
ATOM 894 O O . SER A 1 112 ? 5.275 -1.743 -16.403 1.00 90.50 112 SER A O 1
ATOM 896 N N . ASP A 1 113 ? 6.430 0.002 -15.586 1.00 88.19 113 ASP A N 1
ATOM 897 C CA . ASP A 1 113 ? 7.380 -0.717 -14.744 1.00 88.19 113 ASP A CA 1
ATOM 898 C C . ASP A 1 113 ? 6.740 -1.285 -13.461 1.00 88.19 113 ASP A C 1
ATOM 900 O O . ASP A 1 113 ? 7.334 -2.140 -12.808 1.00 88.19 113 ASP A O 1
ATOM 904 N N . HIS A 1 114 ? 5.498 -0.902 -13.148 1.00 93.31 114 HIS A N 1
ATOM 905 C CA . HIS A 1 114 ? 4.674 -1.484 -12.091 1.00 93.31 114 HIS A CA 1
ATOM 906 C C . HIS A 1 114 ? 3.597 -2.415 -12.660 1.00 93.31 114 HIS A C 1
ATOM 908 O O . HIS A 1 114 ? 2.961 -2.147 -13.685 1.00 93.31 114 HIS A O 1
ATOM 914 N N . CYS A 1 115 ? 3.328 -3.500 -11.936 1.00 93.19 115 CYS A N 1
ATOM 915 C CA . CYS A 1 115 ? 2.220 -4.406 -12.224 1.00 93.19 115 CYS A CA 1
ATOM 916 C C . CYS A 1 115 ? 1.054 -4.116 -11.269 1.00 93.19 115 CYS A C 1
ATOM 918 O O . CYS A 1 115 ? 1.290 -3.984 -10.067 1.00 93.19 115 CYS A O 1
ATOM 920 N N . PRO A 1 116 ? -0.205 -4.084 -11.743 1.00 95.38 116 PRO A N 1
ATOM 921 C CA . PRO A 1 116 ? -1.355 -3.849 -10.880 1.00 95.38 116 PRO A CA 1
ATOM 922 C C . PRO A 1 116 ? -1.454 -4.875 -9.747 1.00 95.38 116 PRO A C 1
ATOM 924 O O . PRO A 1 116 ? -1.461 -6.086 -9.987 1.00 95.38 116 PRO A O 1
ATOM 927 N N . VAL A 1 117 ? -1.582 -4.374 -8.519 1.00 97.06 117 VAL A N 1
ATOM 928 C CA . VAL A 1 117 ? -1.764 -5.169 -7.299 1.00 97.06 117 VAL A CA 1
ATOM 929 C C . VAL A 1 117 ? -3.215 -5.071 -6.851 1.00 97.06 117 VAL A C 1
ATOM 931 O O . VAL A 1 117 ? -3.798 -3.990 -6.810 1.00 97.06 117 VAL A O 1
ATOM 934 N N . SER A 1 118 ? -3.820 -6.208 -6.518 1.00 97.50 118 SER A N 1
ATOM 935 C CA . SER A 1 118 ? -5.229 -6.275 -6.133 1.00 97.50 118 SER A CA 1
ATOM 936 C C . SER A 1 118 ? -5.464 -7.247 -4.986 1.00 97.50 118 SER A C 1
ATOM 938 O O . SER A 1 118 ? -4.733 -8.219 -4.809 1.00 97.50 118 SER A O 1
ATOM 940 N N . VAL A 1 119 ? -6.522 -6.987 -4.225 1.00 98.06 119 VAL A N 1
ATOM 941 C CA . VA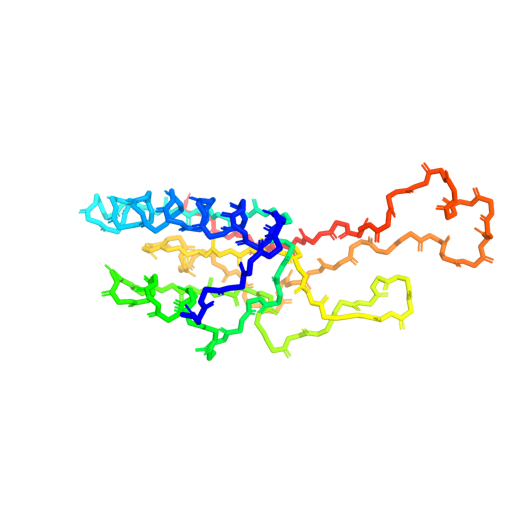L A 1 119 ? -7.092 -7.891 -3.222 1.00 98.06 119 VAL A CA 1
ATOM 942 C C . VAL A 1 119 ? -8.599 -7.946 -3.429 1.00 98.06 119 VAL A C 1
ATOM 944 O O . VAL A 1 119 ? -9.180 -7.056 -4.056 1.00 98.06 119 VAL A O 1
ATOM 947 N N . ARG A 1 120 ? -9.259 -8.970 -2.891 1.00 98.25 120 ARG A N 1
ATOM 948 C CA . ARG A 1 120 ? -10.720 -9.058 -2.913 1.00 98.25 120 ARG A CA 1
ATOM 949 C C . ARG A 1 120 ? -11.294 -8.661 -1.564 1.00 98.25 120 ARG A C 1
ATOM 951 O O . ARG A 1 120 ? -10.888 -9.199 -0.537 1.00 98.25 120 ARG A O 1
ATOM 958 N N . LEU A 1 121 ? -12.289 -7.780 -1.598 1.00 97.62 121 LEU A N 1
ATOM 959 C CA . LEU A 1 121 ? -13.075 -7.400 -0.430 1.00 97.62 121 LEU A CA 1
ATOM 960 C C . LEU A 1 121 ? -14.480 -7.998 -0.527 1.00 97.62 121 LEU A C 1
ATOM 962 O O . LEU A 1 121 ? -15.099 -7.971 -1.591 1.00 97.62 121 LEU A O 1
ATOM 966 N N . ARG A 1 122 ? -14.984 -8.526 0.586 1.00 97.75 122 ARG A N 1
ATOM 967 C CA . ARG A 1 122 ? -16.389 -8.876 0.791 1.00 97.75 122 ARG A CA 1
ATOM 968 C C . ARG A 1 122 ? -16.991 -7.834 1.726 1.00 97.75 122 ARG A C 1
ATOM 970 O O . ARG A 1 122 ? -16.923 -7.975 2.943 1.00 97.75 122 ARG A O 1
ATOM 977 N N . MET A 1 123 ? -17.509 -6.772 1.124 1.00 91.00 123 MET A N 1
ATOM 978 C CA . MET A 1 123 ? -18.221 -5.717 1.842 1.00 91.00 123 MET A CA 1
ATOM 979 C C . MET A 1 123 ? -19.603 -6.227 2.293 1.00 91.00 123 MET A C 1
ATOM 981 O O . MET A 1 123 ? -20.121 -7.152 1.656 1.00 91.00 123 MET A O 1
ATOM 985 N N . PRO A 1 124 ? -20.151 -5.690 3.398 1.00 85.81 124 PRO A N 1
ATOM 986 C CA . PRO A 1 124 ? -21.498 -6.011 3.867 1.00 85.81 124 PRO A CA 1
ATOM 987 C C . PRO A 1 124 ? -22.586 -5.637 2.855 1.00 85.81 124 PRO A C 1
ATOM 989 O O . PRO A 1 124 ? -22.356 -4.712 2.042 1.00 85.81 124 PRO A O 1
#

Sequence (124 aa):
PPADPRPACRTLRRQMAVLDDWIAQRQDEGVPFVLMGDFNRDLTPRDPYFRAWQGDGPLTLATALHASPCWGGAYFIDHVLLGNRGRDWLVADSLRVLTYDQQDPAWAARLSDHCPVSVRLRMP

pLDDT: mean 91.91, std 8.93, range [52.69, 98.44]